Protein AF-A0A1C5FX91-F1 (afdb_monomer)

pLDDT: mean 73.73, std 18.25, range [35.69, 94.75]

Solvent-accessible surface area (backbone atoms only — not comparable to full-atom values): 9127 Å² total; per-residue (Å²): 137,89,84,84,79,95,74,89,81,88,70,85,76,61,75,69,80,75,57,89,75,81,60,92,89,61,85,84,79,82,76,77,74,76,69,81,77,72,82,77,77,85,73,66,86,82,64,47,74,65,44,56,63,61,50,71,39,60,44,73,49,68,62,81,69,60,29,31,41,32,37,53,44,93,71,75,73,79,60,76,89,56,102,50,61,78,66,51,46,51,52,45,43,74,73,54,35,43,80,46,76,56,87,65,43,46,30,37,34,40,73,58,99,71,42,29,34,36,42,34,78,88,24,37,36,38,38,24,60,44,58,71,67,56,50,53,49,53,46,43,70,70,102

Mean predicted aligned error: 15.41 Å

Nearest PDB structures (foldseek):
  6ptv-assembly1_A  TM=3.008E-01  e=9.464E-01  Rickettsia rickettsii str. 'Sheila Smith'
  5w7z-assembly1_A  TM=2.970E-01  e=1.373E+00  Rickettsia conorii str. Malish 7
  6dlk-assembly1_B  TM=2.992E-01  e=1.873E+00  Rickettsia rickettsii str. 'Sheila Smith'
  5lon-assembly1_B  TM=2.792E-01  e=3.274E+00  Kluyveromyces lactis NRRL Y-1140
  5lop-assembly1_B  TM=2.649E-01  e=4.750E+00  Kluyveromyces lactis NRRL Y-1140

Secondary structure (DSSP, 8-state):
-----S----SPPPGGGG---PPTT-----PPP--GGGTTSSS-TTSHHHHHHHGGGEEEESSGGG-EEEEE-TTS-----SSS-HHHHHHHHHHHEEEEEETTEEEEEEE-SS-EEEEETTSEEEEESS-HHHHHHHHHHT-

Structure (mmCIF, N/CA/C/O backbone):
data_AF-A0A1C5FX91-F1
#
_entry.id   AF-A0A1C5FX91-F1
#
loop_
_atom_site.group_PDB
_atom_site.id
_atom_site.type_symbol
_atom_site.label_atom_id
_atom_site.label_alt_id
_atom_site.label_comp_id
_atom_site.label_asym_id
_atom_site.label_entity_id
_atom_site.label_seq_id
_atom_site.pdbx_PDB_ins_code
_atom_site.Cartn_x
_atom_site.Cartn_y
_atom_site.Cartn_z
_atom_site.occupancy
_atom_site.B_iso_or_equiv
_atom_site.auth_seq_id
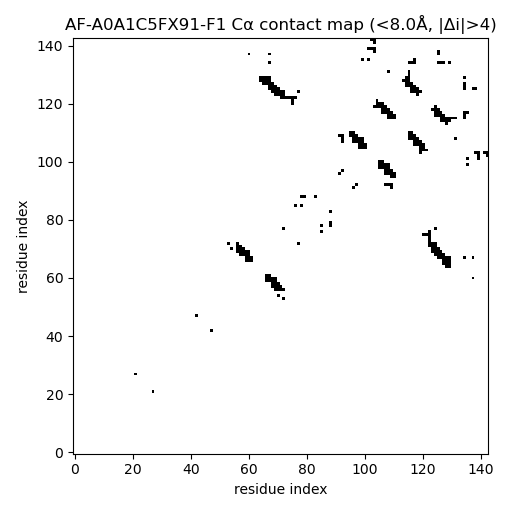_atom_site.auth_comp_id
_atom_site.auth_asym_id
_atom_site.auth_atom_id
_atom_site.pdbx_PDB_model_num
ATOM 1 N N . ILE A 1 1 ? 9.536 3.745 26.658 1.00 65.94 1 ILE A N 1
ATOM 2 C CA . ILE A 1 1 ? 8.439 2.828 27.045 1.00 65.94 1 ILE A CA 1
ATOM 3 C C . ILE A 1 1 ? 8.772 1.503 26.392 1.00 65.94 1 ILE A C 1
ATOM 5 O O . ILE A 1 1 ? 8.863 1.487 25.172 1.00 65.94 1 ILE A O 1
ATOM 9 N N . ASP A 1 2 ? 9.014 0.462 27.184 1.00 67.81 2 ASP A N 1
ATOM 10 C CA . ASP A 1 2 ? 9.194 -0.901 26.676 1.00 67.81 2 ASP A CA 1
ATOM 11 C C . ASP A 1 2 ? 7.880 -1.670 26.801 1.00 67.81 2 ASP A C 1
ATOM 13 O O . ASP A 1 2 ? 7.188 -1.570 27.815 1.00 67.81 2 ASP A O 1
ATOM 17 N N . VAL A 1 3 ? 7.532 -2.420 25.756 1.00 84.81 3 VAL A N 1
ATOM 18 C CA . VAL A 1 3 ? 6.340 -3.274 25.701 1.00 84.81 3 VAL A CA 1
ATOM 19 C C . VAL A 1 3 ? 6.785 -4.676 25.297 1.00 84.81 3 VAL A C 1
ATOM 21 O O . VAL A 1 3 ? 7.506 -4.837 24.316 1.00 84.81 3 VAL A O 1
ATOM 24 N N . GLY A 1 4 ? 6.351 -5.691 26.044 1.00 88.50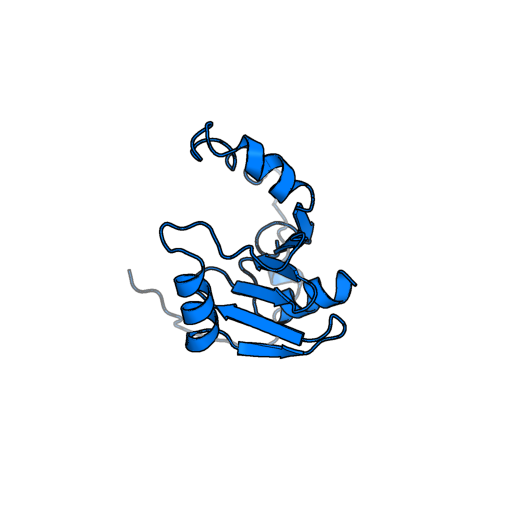 4 GLY A N 1
ATOM 25 C CA . GLY A 1 4 ? 6.690 -7.091 25.792 1.00 88.50 4 GLY A CA 1
ATOM 26 C C . GLY A 1 4 ? 5.584 -8.046 26.239 1.00 88.50 4 GLY A C 1
ATOM 27 O O . GLY A 1 4 ? 4.712 -7.682 27.028 1.00 88.50 4 GLY A O 1
ATOM 28 N N . PHE A 1 5 ? 5.613 -9.274 25.718 1.00 88.12 5 PHE A N 1
ATOM 29 C CA . PHE A 1 5 ? 4.632 -10.312 26.034 1.00 88.12 5 PHE A CA 1
ATOM 30 C C . PHE A 1 5 ? 5.111 -11.175 27.205 1.00 88.12 5 PHE A C 1
ATOM 32 O O . PHE A 1 5 ? 6.220 -11.700 27.180 1.00 88.12 5 PHE A O 1
ATOM 39 N N . THR A 1 6 ? 4.257 -11.375 28.208 1.00 92.75 6 THR A N 1
ATOM 40 C CA . THR A 1 6 ? 4.518 -12.307 29.322 1.00 92.75 6 THR A CA 1
ATOM 41 C C . THR A 1 6 ? 4.116 -13.744 28.991 1.00 92.75 6 THR A C 1
ATOM 43 O O . THR A 1 6 ? 4.573 -14.685 29.637 1.00 92.75 6 THR A O 1
ATOM 46 N N . LYS A 1 7 ? 3.256 -13.925 27.981 1.00 89.88 7 LYS A N 1
ATOM 47 C CA . LYS A 1 7 ? 2.769 -15.217 27.497 1.00 89.88 7 LYS A CA 1
ATOM 48 C C . LYS A 1 7 ? 2.367 -15.102 26.029 1.00 89.88 7 LYS A C 1
ATOM 50 O O . LYS A 1 7 ? 1.759 -14.108 25.639 1.00 89.88 7 LYS A O 1
ATOM 55 N N . VAL A 1 8 ? 2.679 -16.129 25.242 1.00 89.81 8 VAL A N 1
ATOM 56 C CA . VAL A 1 8 ? 2.350 -16.209 23.812 1.00 89.81 8 VAL A CA 1
ATOM 57 C C . VAL A 1 8 ? 1.677 -17.550 23.525 1.00 89.81 8 VAL A C 1
ATOM 59 O O . VAL A 1 8 ? 2.107 -18.581 24.040 1.00 89.81 8 VAL A O 1
ATOM 62 N N . ASP A 1 9 ? 0.617 -17.520 22.719 1.00 91.00 9 ASP A N 1
ATOM 63 C CA . ASP A 1 9 ? -0.083 -18.690 22.182 1.00 91.00 9 ASP A CA 1
ATOM 64 C C . ASP A 1 9 ? -0.161 -18.546 20.654 1.00 91.00 9 ASP A C 1
ATOM 66 O O . ASP A 1 9 ? -0.525 -17.484 20.149 1.00 91.00 9 ASP A O 1
ATOM 70 N N . PHE A 1 10 ? 0.215 -19.602 19.929 1.00 93.44 10 PHE A N 1
ATOM 71 C CA . PHE A 1 10 ? 0.258 -19.649 18.462 1.00 93.44 10 PHE A CA 1
ATOM 72 C C . PHE A 1 10 ? -0.928 -20.407 17.846 1.00 93.44 10 PHE A C 1
ATOM 74 O O . PHE A 1 10 ? -0.982 -20.599 16.630 1.00 93.44 10 PHE A O 1
ATOM 81 N N . GLY A 1 11 ? -1.877 -20.871 18.662 1.00 94.75 11 GLY A N 1
ATOM 82 C CA . GLY A 1 11 ? -3.107 -21.484 18.178 1.00 94.75 11 GLY A CA 1
ATOM 83 C C . GLY A 1 11 ? -3.950 -20.508 17.354 1.00 94.75 11 GLY A C 1
ATOM 84 O O . GLY A 1 11 ? -3.917 -19.295 17.558 1.00 94.75 11 GLY A O 1
ATOM 85 N N . LYS A 1 12 ? -4.751 -21.036 16.420 1.00 94.69 12 LYS A N 1
ATOM 86 C CA . LYS A 1 12 ? -5.680 -20.217 15.630 1.00 94.69 12 LYS A CA 1
ATOM 87 C C . LYS A 1 12 ? -6.748 -19.605 16.557 1.00 94.69 12 LYS A C 1
ATOM 89 O O . LYS A 1 12 ? -7.554 -20.363 17.108 1.00 94.69 12 LYS A O 1
ATOM 94 N N . PRO A 1 13 ? -6.818 -18.269 16.708 1.00 92.56 13 PRO A N 1
ATOM 95 C CA . PRO A 1 13 ? -7.856 -17.637 17.511 1.00 92.56 13 PRO A CA 1
ATOM 96 C C . PRO A 1 13 ? -9.242 -17.895 16.913 1.00 92.56 13 PRO A C 1
ATOM 98 O O . PRO A 1 13 ? -9.417 -18.017 15.696 1.00 92.56 13 PRO A O 1
ATOM 101 N N . LYS A 1 14 ? -10.254 -17.976 17.779 1.00 93.81 14 LYS A N 1
ATOM 102 C CA . LYS A 1 14 ? -11.649 -18.068 17.335 1.00 93.81 14 LYS A CA 1
ATOM 103 C C . LYS A 1 14 ? -12.030 -16.763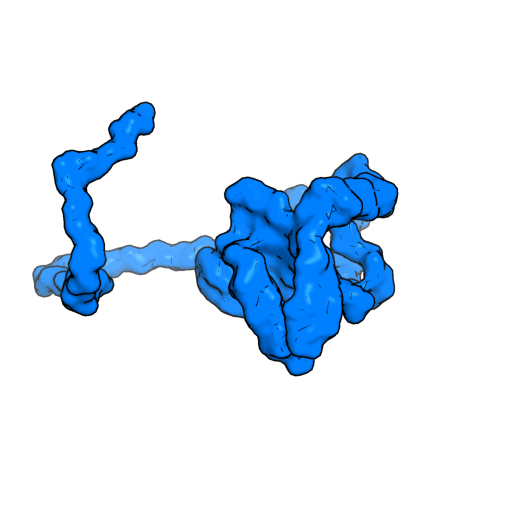 16.625 1.00 93.81 14 LYS A C 1
ATOM 105 O O . LYS A 1 14 ? -11.635 -15.689 17.063 1.00 93.81 14 LYS A O 1
ATOM 110 N N . ALA A 1 15 ? -12.840 -16.829 15.567 1.00 90.88 15 ALA A N 1
ATOM 111 C CA . ALA A 1 15 ? -13.237 -15.633 14.809 1.00 90.88 15 ALA A CA 1
ATOM 112 C C . ALA A 1 15 ? -13.955 -14.579 15.677 1.00 90.88 15 ALA A C 1
ATOM 114 O O . ALA A 1 15 ? -13.770 -13.382 15.481 1.00 90.88 15 ALA A O 1
ATOM 115 N N . SER A 1 16 ? -14.708 -15.022 16.690 1.00 92.62 16 SER A N 1
ATOM 116 C CA . SER A 1 16 ? -15.382 -14.149 17.657 1.00 92.62 16 SER A CA 1
ATOM 117 C C . SER A 1 16 ? -14.425 -13.270 18.467 1.00 92.62 16 SER A C 1
ATOM 119 O O . SER A 1 16 ? -14.852 -12.243 18.977 1.00 92.62 16 SER A O 1
ATOM 121 N N . THR A 1 17 ? -13.141 -13.632 18.577 1.00 92.00 17 THR A N 1
ATOM 122 C CA . THR A 1 17 ? -12.114 -12.800 19.228 1.00 92.00 17 THR A CA 1
ATOM 123 C C . THR A 1 17 ? -11.917 -11.464 18.507 1.00 92.00 17 THR A C 1
ATOM 125 O O . THR A 1 17 ? -11.508 -10.493 19.131 1.00 92.00 17 THR A O 1
ATOM 128 N N . PHE A 1 18 ? -12.249 -11.397 17.216 1.00 93.56 18 PHE A N 1
ATOM 129 C CA . PHE A 1 18 ? -12.139 -10.188 16.396 1.00 93.56 18 PHE A CA 1
ATOM 130 C C . PHE A 1 18 ? -13.492 -9.513 16.135 1.00 93.56 18 PHE A C 1
ATOM 132 O O . PHE A 1 18 ? -13.558 -8.545 15.382 1.00 93.56 18 PHE A O 1
ATOM 139 N N . ALA A 1 19 ? -14.582 -10.014 16.725 1.00 91.62 19 ALA A N 1
ATOM 140 C CA . ALA A 1 19 ? -15.909 -9.441 16.544 1.00 91.62 19 ALA A CA 1
ATOM 141 C C . ALA A 1 19 ? -16.173 -8.351 17.592 1.00 91.62 19 ALA A C 1
ATOM 143 O O . ALA A 1 19 ? -16.280 -8.632 18.786 1.00 91.62 19 ALA A O 1
ATOM 144 N N . PHE A 1 20 ? -16.338 -7.106 17.147 1.00 91.62 20 PHE A N 1
ATOM 145 C CA . PHE A 1 20 ? -16.785 -6.021 18.015 1.00 91.62 20 PHE A CA 1
ATOM 146 C C . PHE A 1 20 ? -18.311 -6.068 18.168 1.00 91.62 20 PHE A C 1
ATOM 148 O O . PHE A 1 20 ? -19.042 -5.775 17.226 1.00 91.62 20 PHE A O 1
ATOM 155 N N . THR A 1 21 ? -18.798 -6.461 19.350 1.00 92.06 21 THR A N 1
ATOM 156 C CA . THR A 1 21 ? -20.237 -6.516 19.664 1.00 92.06 21 THR A CA 1
ATOM 157 C C . THR A 1 21 ? -20.535 -5.561 20.823 1.00 92.06 21 THR A C 1
ATOM 159 O O . THR A 1 21 ? -20.389 -5.954 21.983 1.00 92.06 21 THR A O 1
ATOM 162 N N . PRO A 1 22 ? -20.890 -4.294 20.547 1.00 92.75 22 PRO A N 1
ATOM 163 C CA . PRO A 1 22 ? -21.133 -3.313 21.597 1.00 92.75 22 PRO A CA 1
ATOM 164 C C . PRO A 1 22 ? -22.333 -3.732 22.470 1.00 92.75 22 PRO A C 1
ATOM 166 O O . PRO A 1 22 ? -23.328 -4.240 21.943 1.00 92.75 22 PRO A O 1
ATOM 169 N N . PRO A 1 23 ? -22.282 -3.536 23.802 1.00 91.44 23 PRO A N 1
ATOM 170 C CA . PRO A 1 23 ? -23.414 -3.839 24.671 1.00 91.44 23 PRO A CA 1
ATOM 171 C C . PRO A 1 23 ? -24.588 -2.881 24.411 1.00 91.44 23 PRO A C 1
ATOM 173 O O . PRO A 1 23 ? -24.423 -1.794 23.853 1.00 91.44 23 PRO A O 1
ATOM 176 N N . LYS A 1 24 ? -25.799 -3.263 24.841 1.00 91.94 24 LYS A N 1
ATOM 177 C CA . LYS A 1 24 ? -26.991 -2.406 24.709 1.00 91.94 24 LYS A CA 1
ATOM 178 C C . LYS A 1 24 ? -26.749 -1.045 25.374 1.00 91.94 24 LYS A C 1
ATOM 180 O O . LYS A 1 24 ? -26.318 -0.989 26.520 1.00 91.94 24 LYS A O 1
ATOM 185 N N . GLY A 1 25 ? -27.052 0.037 24.656 1.00 90.00 25 GLY A N 1
ATOM 186 C CA . GLY A 1 25 ? -26.870 1.411 25.137 1.00 90.00 25 GLY A CA 1
ATOM 187 C C . GLY A 1 25 ? -25.453 1.975 24.975 1.00 90.00 25 GLY A C 1
ATOM 188 O O . GLY A 1 25 ? -25.241 3.143 25.292 1.00 90.00 25 GLY A O 1
ATOM 189 N N . ALA A 1 26 ? -24.491 1.200 24.458 1.00 93.50 26 ALA A N 1
ATOM 190 C CA . ALA A 1 26 ? -23.181 1.738 24.115 1.00 93.50 26 ALA A CA 1
ATOM 191 C C . ALA A 1 26 ? -23.288 2.716 22.939 1.00 93.50 26 ALA A C 1
ATOM 193 O O . ALA A 1 26 ? -23.841 2.395 21.885 1.00 93.50 26 ALA A O 1
ATOM 194 N N . LYS A 1 27 ? -22.720 3.911 23.115 1.00 90.69 27 LYS A N 1
ATOM 195 C CA . LYS A 1 27 ? -22.551 4.882 22.037 1.00 90.69 27 LYS A CA 1
ATOM 196 C C . LYS A 1 27 ? -21.324 4.488 21.215 1.00 90.69 27 LYS A C 1
ATOM 198 O O . LYS A 1 27 ? -20.207 4.547 21.720 1.00 90.69 27 LYS A O 1
ATOM 203 N N . VAL A 1 28 ? -21.539 4.085 19.967 1.00 90.62 28 VAL A N 1
ATOM 204 C CA . VAL A 1 28 ? -20.464 3.859 18.995 1.00 90.62 28 VAL A CA 1
ATOM 205 C C . VAL A 1 28 ? -20.243 5.161 18.237 1.00 90.62 28 VAL A C 1
ATOM 207 O O . VAL A 1 28 ? -21.174 5.692 17.635 1.00 90.62 28 VAL A O 1
ATOM 210 N N . THR A 1 29 ? -19.023 5.685 18.305 1.00 89.38 29 THR A N 1
ATOM 211 C CA . THR A 1 29 ? -18.597 6.837 17.509 1.00 89.38 29 THR A CA 1
ATOM 212 C C . THR A 1 29 ? -17.648 6.323 16.440 1.00 89.38 29 THR A C 1
ATOM 214 O O . THR A 1 29 ? -16.588 5.792 16.765 1.00 89.38 29 THR A O 1
ATOM 217 N N . GLU A 1 30 ? -18.035 6.457 15.177 1.00 83.19 30 GLU A N 1
ATOM 218 C CA . GLU A 1 30 ? -17.133 6.225 14.053 1.00 83.19 30 GLU A CA 1
ATOM 219 C C . GLU A 1 30 ? -16.423 7.540 13.744 1.00 83.19 30 GLU A C 1
ATOM 221 O O . GLU A 1 30 ? -17.062 8.529 13.383 1.00 83.19 30 GLU A O 1
ATOM 226 N N . GLU A 1 31 ? -15.105 7.564 13.926 1.00 80.38 31 GLU A N 1
ATOM 227 C CA . GLU A 1 31 ? -14.298 8.675 13.436 1.00 80.38 31 GLU A CA 1
ATOM 228 C C . GLU A 1 31 ? -14.289 8.611 11.904 1.00 80.38 31 GLU A C 1
ATOM 230 O O . GLU A 1 31 ? -13.951 7.557 11.346 1.00 80.38 31 GLU A O 1
ATOM 235 N N . PRO A 1 32 ? -14.655 9.696 11.198 1.00 65.94 32 PRO A N 1
ATOM 236 C CA . PRO A 1 32 ? -14.507 9.733 9.758 1.00 65.94 32 PRO A CA 1
ATOM 237 C C . PRO A 1 32 ? -13.039 9.466 9.437 1.00 65.94 32 PRO A C 1
ATOM 239 O O . PRO A 1 32 ? -12.147 10.170 9.913 1.00 65.94 32 PRO A O 1
ATOM 242 N N . THR A 1 33 ? -12.774 8.428 8.639 1.00 58.59 33 THR A N 1
ATOM 243 C CA . THR A 1 33 ? -11.444 8.219 8.062 1.00 58.59 33 THR A CA 1
ATOM 244 C C . THR A 1 33 ? -11.054 9.527 7.410 1.00 58.59 33 THR A C 1
ATOM 246 O O . THR A 1 33 ? -11.782 9.943 6.510 1.00 58.59 33 THR A O 1
ATOM 249 N N . ALA A 1 34 ? -9.988 10.171 7.903 1.00 55.34 34 ALA A N 1
ATOM 250 C CA . ALA A 1 34 ? -9.571 11.497 7.472 1.00 55.34 34 ALA A CA 1
ATOM 251 C C . ALA A 1 34 ? -9.817 11.645 5.972 1.00 55.34 34 ALA A C 1
ATOM 253 O O . ALA A 1 34 ? -9.186 10.956 5.161 1.00 55.34 34 ALA A O 1
ATOM 254 N N . ASP A 1 35 ? -10.800 12.476 5.616 1.00 48.97 35 ASP A N 1
ATOM 255 C CA . ASP A 1 35 ? -11.061 12.794 4.227 1.00 48.97 35 ASP A CA 1
ATOM 256 C C . ASP A 1 35 ? -9.713 13.187 3.627 1.00 48.97 35 ASP A C 1
ATOM 258 O O . ASP A 1 35 ? -9.023 14.070 4.149 1.00 48.97 35 ASP A O 1
ATOM 262 N N . ARG A 1 36 ? -9.308 12.543 2.527 1.00 51.50 36 ARG A N 1
ATOM 263 C CA . ARG A 1 36 ? -8.066 12.861 1.799 1.00 51.50 36 ARG A CA 1
ATOM 264 C C . ARG A 1 36 ? -8.097 14.261 1.153 1.00 51.50 36 ARG A C 1
ATOM 266 O O . ARG A 1 36 ? -7.468 14.495 0.130 1.00 51.50 36 ARG A O 1
ATOM 273 N N . LYS A 1 37 ? -8.805 15.222 1.750 1.00 47.12 37 LYS A N 1
ATOM 274 C CA . LYS A 1 37 ? -8.812 16.643 1.397 1.00 47.12 37 LYS A CA 1
ATOM 275 C C . LYS A 1 37 ? -7.573 17.392 1.901 1.00 47.12 37 LYS A C 1
ATOM 277 O O . LYS A 1 37 ? -7.375 18.536 1.510 1.00 47.12 37 LYS A O 1
ATOM 282 N N . HIS A 1 38 ? -6.714 16.761 2.707 1.00 41.59 38 HIS A N 1
ATOM 283 C CA . HIS A 1 38 ? -5.460 17.365 3.176 1.00 41.59 38 HIS A CA 1
ATOM 284 C C . HIS A 1 38 ? -4.220 17.062 2.320 1.00 41.59 38 HIS A C 1
ATOM 286 O O . HIS A 1 38 ? -3.147 17.566 2.628 1.00 41.59 38 HIS A O 1
ATOM 292 N N . ALA A 1 39 ? -4.341 16.334 1.205 1.00 45.38 39 ALA A N 1
ATOM 293 C CA . ALA A 1 39 ? -3.202 16.113 0.305 1.00 45.38 39 ALA A CA 1
ATOM 294 C C . ALA A 1 39 ? -2.844 17.330 -0.580 1.00 45.38 39 ALA A C 1
ATOM 296 O O . ALA A 1 39 ? -1.884 17.261 -1.339 1.00 45.38 39 ALA A O 1
ATOM 297 N N . GLN A 1 40 ? -3.594 18.438 -0.513 1.00 45.47 40 GLN A N 1
ATOM 298 C CA . GLN A 1 40 ? -3.458 19.546 -1.467 1.00 45.47 40 GLN A CA 1
ATOM 299 C C . GLN A 1 40 ? -3.221 20.912 -0.811 1.00 45.47 40 GLN A C 1
ATOM 301 O O . GLN A 1 40 ? -3.836 21.890 -1.235 1.00 45.47 40 GLN A O 1
ATOM 306 N N . LYS A 1 41 ? -2.378 21.026 0.227 1.00 44.88 41 LYS A N 1
ATOM 307 C CA . LYS A 1 41 ? -2.110 22.364 0.790 1.00 44.88 41 LYS A CA 1
ATOM 308 C C . LYS A 1 41 ? -0.683 22.869 0.934 1.00 44.88 41 LYS A C 1
ATOM 310 O O . LYS A 1 41 ? -0.580 24.071 1.107 1.00 44.88 41 LYS A O 1
ATOM 315 N N . ASP A 1 42 ? 0.369 22.085 0.693 1.00 39.31 42 ASP A N 1
ATOM 316 C CA . ASP A 1 42 ? 1.743 22.622 0.795 1.00 39.31 42 ASP A CA 1
ATOM 317 C C . ASP A 1 42 ? 2.709 22.161 -0.313 1.00 39.31 42 ASP A C 1
ATOM 319 O O . ASP A 1 42 ? 3.913 22.067 -0.102 1.00 39.31 42 ASP A O 1
ATOM 323 N N . PHE A 1 43 ? 2.211 21.924 -1.530 1.00 39.75 43 PHE A N 1
ATOM 324 C CA . PHE A 1 43 ? 3.069 21.970 -2.720 1.00 39.75 43 PHE A CA 1
ATOM 325 C C . PHE A 1 43 ? 2.828 23.304 -3.417 1.00 39.75 43 PHE A C 1
ATOM 327 O O . PHE A 1 43 ? 1.699 23.611 -3.803 1.00 39.75 43 PHE A O 1
ATOM 334 N N . GLY A 1 44 ? 3.876 24.127 -3.500 1.00 35.69 44 GLY A N 1
ATOM 335 C CA . GLY A 1 44 ? 3.829 25.488 -4.021 1.00 35.69 44 GLY A CA 1
ATOM 336 C C . GLY A 1 44 ? 2.996 25.591 -5.298 1.00 35.69 44 GLY A C 1
ATOM 337 O O . GLY A 1 44 ? 3.262 24.933 -6.299 1.00 35.69 44 GLY A O 1
ATOM 338 N N . ALA A 1 45 ? 1.981 26.455 -5.272 1.00 44.34 45 ALA A N 1
ATOM 339 C CA . ALA A 1 45 ? 0.983 26.622 -6.332 1.00 44.34 45 ALA A CA 1
ATOM 340 C C . ALA A 1 45 ? 1.539 27.113 -7.692 1.00 44.34 45 ALA A C 1
ATOM 342 O O . ALA A 1 45 ? 0.763 27.427 -8.594 1.00 44.34 45 ALA A O 1
ATOM 343 N N . LYS A 1 46 ? 2.865 27.204 -7.853 1.00 43.97 46 LYS A N 1
ATOM 344 C CA . LYS A 1 46 ? 3.536 27.600 -9.098 1.00 43.97 46 LYS A CA 1
ATOM 345 C C . LYS A 1 46 ? 4.080 26.417 -9.906 1.00 43.97 46 LYS A C 1
ATOM 347 O O . LYS A 1 46 ? 4.170 26.566 -11.117 1.00 43.97 46 LYS A O 1
ATOM 352 N N . ASP A 1 47 ? 4.291 25.249 -9.292 1.00 47.22 47 ASP A N 1
ATOM 353 C CA . ASP A 1 47 ? 4.771 24.030 -9.978 1.00 47.22 47 ASP A CA 1
ATOM 354 C C . ASP A 1 47 ? 3.632 23.056 -10.354 1.00 47.22 47 ASP A C 1
ATOM 356 O O . ASP A 1 47 ? 3.835 22.029 -10.997 1.00 47.22 47 ASP A O 1
ATOM 360 N N . PHE A 1 48 ? 2.388 23.365 -9.966 1.00 43.88 48 PHE A N 1
ATOM 361 C CA . PHE A 1 48 ? 1.260 22.429 -10.074 1.00 43.88 48 PHE A CA 1
ATOM 362 C C . PHE A 1 48 ? 0.522 22.441 -11.423 1.00 43.88 48 PHE A C 1
ATOM 364 O O . PHE A 1 48 ? -0.331 21.585 -11.658 1.00 43.88 48 PHE A O 1
ATOM 371 N N . LYS A 1 49 ? 0.826 23.388 -12.322 1.00 44.78 49 LYS A N 1
ATOM 372 C CA . LYS A 1 49 ? 0.217 23.414 -13.665 1.00 44.78 49 LYS A CA 1
ATOM 373 C C . LYS A 1 49 ? 0.717 22.263 -14.541 1.00 44.78 49 LYS A C 1
ATOM 375 O O . LYS A 1 49 ? -0.089 21.666 -15.248 1.00 44.78 49 LYS A O 1
ATOM 380 N N . ASP A 1 50 ? 1.986 21.889 -14.400 1.00 48.88 50 ASP A N 1
ATOM 381 C CA . ASP A 1 50 ? 2.565 20.728 -15.088 1.00 48.88 50 ASP A CA 1
ATOM 382 C C . ASP A 1 50 ? 2.234 19.412 -14.357 1.00 48.88 50 ASP A C 1
ATOM 384 O O . ASP A 1 50 ? 2.003 18.375 -14.983 1.00 48.88 50 ASP A O 1
ATOM 388 N N . ALA A 1 51 ? 2.081 19.457 -13.027 1.00 48.62 51 ALA A N 1
ATOM 389 C CA . ALA A 1 51 ? 1.667 18.302 -12.226 1.00 48.62 51 ALA A CA 1
ATOM 390 C C . ALA A 1 51 ? 0.208 17.876 -12.474 1.00 48.62 51 ALA A C 1
ATOM 392 O O . ALA A 1 51 ? -0.122 16.703 -12.329 1.00 48.62 51 ALA A O 1
ATOM 393 N N . GLN A 1 52 ? -0.683 18.785 -12.880 1.00 47.50 52 GLN A N 1
ATOM 394 C CA . GLN A 1 52 ? -2.074 18.434 -13.185 1.00 47.50 52 GLN A CA 1
ATOM 395 C C . GLN A 1 52 ? -2.188 17.510 -14.413 1.00 47.50 52 GLN A C 1
ATOM 397 O O . GLN A 1 52 ? -3.056 16.638 -14.443 1.00 47.50 52 GLN A O 1
ATOM 402 N N . GLY A 1 53 ? -1.270 17.639 -15.379 1.00 50.81 53 GLY A N 1
ATOM 403 C CA . GLY A 1 53 ? -1.098 16.671 -16.465 1.00 50.81 53 GLY A CA 1
ATOM 404 C C . GLY A 1 53 ? -0.490 15.352 -15.977 1.00 50.81 53 GLY A C 1
ATOM 405 O O . GLY A 1 53 ? -0.966 14.285 -16.357 1.00 50.81 53 GLY A O 1
ATOM 406 N N . ALA A 1 54 ? 0.487 15.408 -15.067 1.00 52.47 54 ALA A N 1
ATOM 407 C CA . ALA A 1 54 ? 1.129 14.225 -14.480 1.00 52.47 54 ALA A CA 1
ATOM 408 C C . ALA A 1 54 ? 0.196 13.394 -13.572 1.00 52.47 54 ALA A C 1
ATOM 410 O O . ALA A 1 54 ? 0.344 12.180 -13.479 1.00 52.47 54 ALA A O 1
ATOM 411 N N . LEU A 1 55 ? -0.792 14.025 -12.930 1.00 55.19 55 LEU A N 1
ATOM 412 C CA . LEU A 1 55 ? -1.786 13.370 -12.069 1.00 55.19 55 LEU A CA 1
ATOM 413 C C . LEU A 1 55 ? -3.007 12.840 -12.834 1.00 55.19 55 LEU A C 1
ATOM 415 O O . LEU A 1 55 ? -3.844 12.163 -12.240 1.00 55.19 55 LEU A O 1
ATOM 419 N N . SER A 1 56 ? -3.115 13.111 -14.139 1.00 57.19 56 SER A N 1
ATOM 420 C CA . SER A 1 56 ? -4.239 12.645 -14.966 1.00 57.19 56 SER A CA 1
ATOM 421 C C . SER A 1 56 ? -4.334 11.112 -15.066 1.00 57.19 56 SER A C 1
ATOM 423 O O . SER A 1 56 ? -5.407 10.586 -15.353 1.00 57.19 56 SER A O 1
ATOM 425 N N . GLY A 1 57 ? -3.244 10.400 -14.755 1.00 62.53 57 GLY A N 1
ATOM 426 C CA . GLY A 1 57 ? -3.173 8.939 -14.654 1.00 62.53 57 GLY A CA 1
ATOM 427 C C . GLY A 1 57 ? -3.153 8.387 -13.222 1.00 62.53 57 GLY A C 1
ATOM 428 O O . GLY A 1 57 ? -2.781 7.228 -13.040 1.00 62.53 57 GLY A O 1
ATOM 429 N N . LEU A 1 58 ? -3.486 9.187 -12.196 1.00 74.94 58 LEU A N 1
ATOM 430 C CA . LEU A 1 58 ? -3.477 8.735 -10.800 1.00 74.94 58 LEU A CA 1
ATOM 431 C C . LEU A 1 58 ? -4.731 7.908 -10.478 1.00 74.94 58 LEU A C 1
ATOM 433 O O . LEU A 1 58 ? -5.838 8.437 -10.387 1.00 74.94 58 LEU A O 1
ATOM 437 N N . ASN A 1 59 ? -4.546 6.619 -10.209 1.00 81.25 59 ASN A N 1
ATOM 438 C CA . ASN A 1 59 ? -5.594 5.715 -9.741 1.00 81.25 59 ASN A CA 1
ATOM 439 C C . ASN A 1 59 ? -5.199 5.106 -8.392 1.00 81.25 59 ASN A C 1
ATOM 441 O O . ASN A 1 59 ? -4.090 4.610 -8.249 1.00 81.25 59 ASN A O 1
ATOM 445 N N . VAL A 1 60 ? -6.086 5.101 -7.396 1.00 83.94 60 VAL A N 1
ATOM 446 C CA . VAL A 1 60 ? -5.792 4.481 -6.093 1.00 83.94 60 VAL A CA 1
ATOM 447 C C . VAL A 1 60 ? -6.605 3.207 -5.925 1.00 83.94 60 VAL A C 1
ATOM 449 O O . VAL A 1 60 ? -7.832 3.244 -5.866 1.00 83.94 60 VAL A O 1
ATOM 452 N N . VAL A 1 61 ? -5.902 2.083 -5.816 1.00 84.31 61 VAL A N 1
ATOM 453 C CA . VAL A 1 61 ? -6.467 0.753 -5.581 1.00 84.31 61 VAL A CA 1
ATOM 454 C C . VAL A 1 61 ? -6.371 0.436 -4.090 1.00 84.31 61 VAL A C 1
ATOM 456 O O . VAL A 1 61 ? -5.326 0.640 -3.484 1.00 84.31 61 VAL A O 1
ATOM 459 N N . GLY A 1 62 ? -7.446 -0.075 -3.488 1.00 78.75 62 GLY A N 1
ATOM 460 C CA . GLY A 1 62 ? -7.490 -0.382 -2.052 1.00 78.75 62 GLY A CA 1
ATOM 461 C C . GLY A 1 62 ? -8.049 0.756 -1.190 1.00 78.75 62 GLY A C 1
ATOM 462 O O . GLY A 1 62 ? -8.432 1.817 -1.689 1.00 78.75 62 GLY A O 1
ATOM 463 N N . LYS A 1 63 ? -8.175 0.504 0.117 1.00 74.81 63 LYS A N 1
ATOM 464 C CA . LYS A 1 63 ? -8.723 1.446 1.108 1.00 74.81 63 LYS A CA 1
ATOM 465 C C . LYS A 1 63 ? -7.878 1.410 2.381 1.00 74.81 63 LYS A C 1
ATOM 467 O O . LYS A 1 63 ? -7.385 0.354 2.763 1.00 74.81 63 LYS A O 1
ATOM 472 N N . GLY A 1 64 ? -7.761 2.547 3.068 1.00 78.06 64 GLY A N 1
ATOM 473 C CA . GLY A 1 64 ? -7.036 2.635 4.340 1.00 78.06 64 GLY A CA 1
ATOM 474 C C . GLY A 1 64 ? -5.550 2.297 4.190 1.00 78.06 64 GLY A C 1
ATOM 475 O O . GLY A 1 64 ? -4.882 2.837 3.310 1.00 78.06 64 GLY A O 1
ATOM 476 N N . TRP A 1 65 ? -5.042 1.403 5.036 1.00 80.62 65 TRP A N 1
ATOM 477 C CA . TRP A 1 65 ? -3.636 0.982 5.034 1.00 80.62 65 TRP A CA 1
ATOM 478 C C . TRP A 1 65 ? -3.242 0.144 3.809 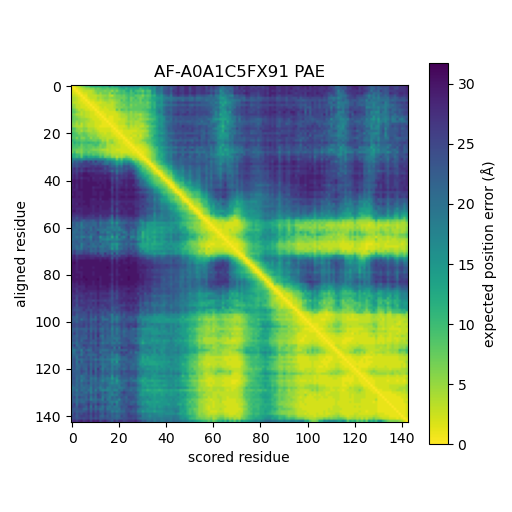1.00 80.62 65 TRP A C 1
ATOM 480 O O . TRP A 1 65 ? -2.089 0.193 3.395 1.00 80.62 65 TRP A O 1
ATOM 490 N N . ASP A 1 66 ? -4.207 -0.511 3.157 1.00 82.94 66 ASP A N 1
ATOM 491 C CA . ASP A 1 66 ? -3.980 -1.327 1.954 1.00 82.94 66 ASP A CA 1
ATOM 492 C C . ASP A 1 66 ? -4.010 -0.503 0.651 1.00 82.94 66 ASP A C 1
ATOM 494 O O . ASP A 1 66 ? -4.205 -1.040 -0.442 1.00 82.94 66 ASP A O 1
ATOM 498 N N . SER A 1 67 ? -3.893 0.823 0.752 1.00 83.88 67 SER A N 1
ATOM 499 C CA . SER A 1 67 ? -3.984 1.715 -0.404 1.00 83.88 67 SER A CA 1
ATOM 500 C C . SER A 1 67 ? -2.699 1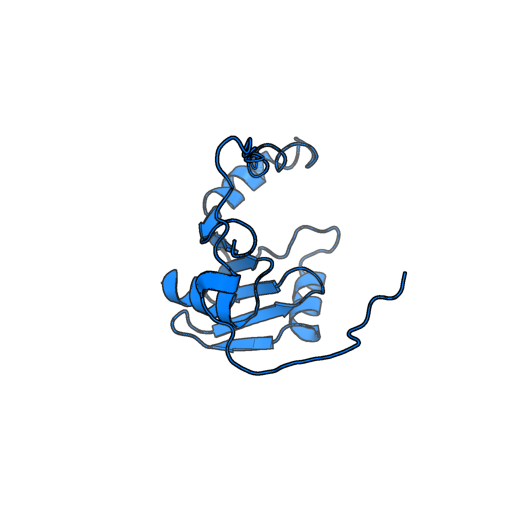.691 -1.231 1.00 83.88 67 SER A C 1
ATOM 502 O O . SER A 1 67 ? -1.607 1.941 -0.717 1.00 83.88 67 SER A O 1
ATOM 504 N N . VAL A 1 68 ? -2.852 1.488 -2.538 1.00 87.12 68 VAL A N 1
ATOM 505 C CA . VAL A 1 68 ? -1.790 1.568 -3.541 1.00 87.12 68 VAL A CA 1
ATOM 506 C C . VAL A 1 68 ? -2.162 2.623 -4.574 1.00 87.12 68 VAL A C 1
ATOM 508 O O . VAL A 1 68 ? -3.154 2.489 -5.289 1.00 87.12 68 VAL A O 1
ATOM 511 N N . ALA A 1 69 ? -1.362 3.678 -4.662 1.00 86.75 69 ALA A N 1
ATOM 512 C CA . ALA A 1 69 ? -1.449 4.664 -5.726 1.00 86.75 69 ALA A CA 1
ATOM 513 C C . ALA A 1 69 ? -0.727 4.142 -6.973 1.00 86.75 69 ALA A C 1
ATOM 515 O O . ALA A 1 69 ? 0.438 3.765 -6.903 1.00 86.75 69 ALA A O 1
ATOM 516 N N . ARG A 1 70 ? -1.423 4.134 -8.104 1.00 85.69 70 ARG A N 1
ATOM 517 C CA . ARG A 1 70 ? -0.912 3.867 -9.444 1.00 85.69 70 ARG A CA 1
ATOM 518 C C . ARG A 1 70 ? -0.808 5.190 -10.186 1.00 85.69 70 ARG A C 1
ATOM 520 O O . ARG A 1 70 ? -1.785 5.932 -10.220 1.00 85.69 70 ARG A O 1
ATOM 527 N N . LEU A 1 71 ? 0.335 5.445 -10.803 1.00 82.38 71 LEU A N 1
ATOM 528 C CA . LEU A 1 71 ? 0.542 6.566 -11.706 1.00 82.38 71 LEU A CA 1
ATOM 529 C C . LEU A 1 71 ? 1.012 6.028 -13.056 1.00 82.38 71 LEU A C 1
ATOM 531 O O . LEU A 1 71 ? 2.037 5.348 -13.134 1.00 82.38 71 LEU A O 1
ATOM 535 N N . ASP A 1 72 ? 0.252 6.322 -14.105 1.00 76.06 72 ASP A N 1
ATOM 536 C CA . ASP A 1 72 ? 0.652 6.031 -15.479 1.00 76.06 72 ASP A CA 1
ATOM 537 C C . ASP A 1 72 ? 1.478 7.214 -15.990 1.00 76.06 72 ASP A C 1
ATOM 539 O O . ASP A 1 72 ? 0.948 8.307 -16.189 1.00 76.06 72 ASP A O 1
ATOM 543 N N . THR A 1 73 ? 2.790 7.027 -16.145 1.00 62.31 73 THR A N 1
ATOM 544 C CA . THR A 1 73 ? 3.674 8.119 -16.565 1.00 62.31 73 THR A CA 1
ATOM 545 C C . THR A 1 73 ? 3.880 8.046 -18.075 1.00 62.31 73 THR A C 1
ATOM 547 O O . THR A 1 73 ? 4.366 7.029 -18.578 1.00 62.31 73 THR A O 1
ATOM 550 N N . PRO A 1 74 ? 3.503 9.085 -18.843 1.00 49.00 74 PRO A N 1
ATOM 551 C CA . PRO A 1 74 ? 3.813 9.129 -20.260 1.00 49.00 74 PRO A CA 1
ATOM 552 C C . PRO A 1 74 ? 5.319 9.378 -20.401 1.00 49.00 74 PRO A C 1
ATOM 554 O O . PRO A 1 74 ? 5.785 10.509 -20.328 1.00 49.00 74 PRO A O 1
ATOM 557 N N . GLY A 1 75 ? 6.082 8.297 -20.558 1.00 49.28 75 GLY A N 1
ATOM 558 C CA . GLY A 1 75 ? 7.516 8.345 -20.835 1.00 49.28 75 GLY A CA 1
ATOM 559 C C . GLY A 1 75 ? 8.417 8.257 -19.604 1.00 49.28 75 GLY A C 1
ATOM 560 O O . GLY A 1 75 ? 9.136 9.202 -19.318 1.00 49.28 75 GLY A O 1
ATOM 561 N N . GLY A 1 76 ? 8.416 7.111 -18.911 1.00 46.09 76 GLY A N 1
ATOM 562 C CA . GLY A 1 76 ? 9.590 6.532 -18.225 1.00 46.09 76 GLY A CA 1
ATOM 563 C C . GLY A 1 76 ? 10.326 7.353 -17.152 1.00 46.09 76 GLY A C 1
ATOM 564 O O . GLY A 1 76 ? 11.351 6.900 -16.654 1.00 46.09 76 GLY A O 1
ATOM 565 N N . ALA A 1 77 ? 9.844 8.536 -16.783 1.00 47.91 77 ALA A N 1
ATOM 566 C CA . ALA A 1 77 ? 10.562 9.475 -15.933 1.00 47.91 77 ALA A CA 1
ATOM 567 C C . ALA A 1 77 ? 9.615 10.125 -14.919 1.00 47.91 77 ALA A C 1
ATOM 569 O O . ALA A 1 77 ? 9.355 11.322 -14.961 1.00 47.91 77 ALA A O 1
ATOM 570 N N . ALA A 1 78 ? 9.121 9.340 -13.964 1.00 45.69 78 ALA A N 1
ATOM 571 C CA . ALA A 1 78 ? 8.681 9.893 -12.685 1.00 45.69 78 ALA A CA 1
ATOM 572 C C . ALA A 1 78 ? 9.442 9.209 -11.553 1.00 45.69 78 ALA A C 1
ATOM 574 O O . ALA A 1 78 ? 8.918 8.423 -10.767 1.00 45.69 78 ALA A O 1
ATOM 575 N N . ALA A 1 79 ? 10.727 9.533 -11.492 1.00 47.38 79 ALA A N 1
ATOM 576 C CA . ALA A 1 79 ? 11.401 9.606 -10.214 1.00 47.38 79 ALA A CA 1
ATOM 577 C C . ALA A 1 79 ? 10.673 10.625 -9.322 1.00 47.38 79 ALA A C 1
ATOM 579 O O . ALA A 1 79 ? 10.233 11.655 -9.843 1.00 47.38 79 ALA A O 1
ATOM 580 N N . PRO A 1 80 ? 10.543 10.387 -8.004 1.00 46.41 80 PRO A N 1
ATOM 581 C CA . PRO A 1 80 ? 9.965 11.379 -7.114 1.00 46.41 80 PRO A CA 1
ATOM 582 C C . PRO A 1 80 ? 10.773 12.668 -7.247 1.00 46.41 80 PRO A C 1
ATOM 584 O O . PRO A 1 80 ? 11.988 12.660 -7.061 1.00 46.41 80 PRO A O 1
ATOM 587 N N . SER A 1 81 ? 10.094 13.763 -7.584 1.00 43.69 81 SER A N 1
ATOM 588 C CA . SER A 1 81 ? 10.640 15.119 -7.576 1.00 43.69 81 SER A CA 1
ATOM 589 C C . SER A 1 81 ? 10.899 15.553 -6.127 1.00 43.69 81 SER A C 1
ATOM 591 O O . SER A 1 81 ? 10.220 16.413 -5.578 1.00 43.69 81 SER A O 1
ATOM 593 N N . GLY A 1 82 ? 11.836 14.878 -5.465 1.00 42.44 82 GLY A N 1
ATOM 594 C CA . GLY A 1 82 ? 12.659 15.489 -4.435 1.00 42.44 82 GLY A CA 1
ATOM 595 C C . GLY A 1 82 ? 13.784 16.258 -5.118 1.00 42.44 82 GLY A C 1
ATOM 596 O O . GLY A 1 82 ? 13.984 16.123 -6.321 1.00 42.44 82 GLY A O 1
ATOM 597 N N . ASP A 1 83 ? 14.516 17.049 -4.348 1.00 42.44 83 ASP A N 1
ATOM 598 C CA . ASP A 1 83 ? 15.596 17.966 -4.747 1.00 42.44 83 ASP A CA 1
ATOM 599 C C . ASP A 1 83 ? 16.841 17.271 -5.363 1.00 42.44 83 ASP A C 1
ATOM 601 O O . ASP A 1 83 ? 17.989 17.645 -5.154 1.00 42.44 83 ASP A O 1
ATOM 605 N N . SER A 1 84 ? 16.647 16.155 -6.057 1.00 43.53 84 SER A N 1
ATOM 606 C CA . SER A 1 84 ? 17.673 15.249 -6.543 1.00 43.53 84 SER A CA 1
ATOM 607 C C . SER A 1 84 ? 17.290 14.846 -7.965 1.00 43.53 84 SER A C 1
ATOM 609 O O . SER A 1 84 ? 16.332 14.110 -8.178 1.00 43.53 84 SER A O 1
ATOM 611 N N . GLY A 1 85 ? 18.009 15.392 -8.948 1.00 40.50 85 GLY A N 1
ATOM 612 C CA . GLY A 1 85 ? 17.713 15.220 -10.372 1.00 40.50 85 GLY A CA 1
ATOM 613 C C . GLY A 1 85 ? 17.712 13.759 -10.865 1.00 40.50 85 GLY A C 1
ATOM 614 O O . GLY A 1 85 ? 17.999 12.835 -10.102 1.00 40.50 85 GLY A O 1
ATOM 615 N N . PRO A 1 86 ? 17.458 13.528 -12.169 1.00 48.38 86 PRO A N 1
ATOM 616 C CA . PRO A 1 86 ? 17.240 12.197 -12.760 1.00 48.38 86 PRO A CA 1
ATOM 617 C C . PRO A 1 86 ? 18.291 11.128 -12.400 1.00 48.38 86 PRO A C 1
ATOM 619 O O . PRO A 1 86 ? 17.961 9.952 -12.257 1.00 48.38 86 PRO A O 1
ATOM 622 N N . GLY A 1 87 ? 19.550 11.529 -12.188 1.00 48.53 87 GLY A N 1
ATOM 623 C CA . GLY A 1 87 ? 20.636 10.623 -11.796 1.00 48.53 87 GLY A CA 1
ATOM 624 C C . GLY A 1 87 ? 20.535 10.068 -10.369 1.00 48.53 87 GLY A C 1
ATOM 625 O O . GLY A 1 87 ? 20.996 8.958 -10.115 1.00 48.53 87 GLY A O 1
ATOM 626 N N . ALA A 1 88 ? 19.900 10.785 -9.439 1.00 53.62 88 ALA A N 1
ATOM 627 C CA . ALA A 1 88 ? 19.752 10.331 -8.056 1.00 53.62 88 ALA A CA 1
ATOM 628 C C . ALA A 1 88 ? 18.718 9.207 -7.926 1.00 53.62 88 ALA A C 1
ATOM 630 O O . ALA A 1 88 ? 18.898 8.281 -7.139 1.00 53.62 88 ALA A O 1
ATOM 631 N N . ALA A 1 89 ? 17.661 9.256 -8.734 1.00 57.12 89 ALA A N 1
ATOM 632 C CA . ALA A 1 89 ? 16.671 8.193 -8.775 1.00 57.12 89 ALA A CA 1
ATOM 633 C C . ALA A 1 89 ? 17.196 6.940 -9.475 1.00 57.12 89 ALA A C 1
ATOM 635 O O . ALA A 1 89 ? 16.943 5.845 -8.986 1.00 57.12 89 ALA A O 1
ATOM 636 N N . SER A 1 90 ? 17.987 7.088 -10.544 1.00 58.06 90 SER A N 1
ATOM 637 C CA . SER A 1 90 ? 18.685 5.948 -11.154 1.00 58.06 90 SER A CA 1
ATOM 638 C C . SER A 1 90 ? 19.643 5.290 -10.155 1.00 58.06 90 SER A C 1
ATOM 640 O O . SER A 1 90 ? 19.569 4.087 -9.948 1.00 58.06 90 SER A O 1
ATOM 642 N N . GLY A 1 91 ? 20.448 6.075 -9.428 1.00 58.91 91 GLY A N 1
ATOM 643 C CA . GLY A 1 91 ? 21.342 5.539 -8.393 1.00 58.91 91 GLY A CA 1
ATOM 644 C C . GLY A 1 91 ? 20.612 4.894 -7.205 1.00 58.91 91 GLY A C 1
ATOM 645 O O . GLY A 1 91 ? 21.103 3.925 -6.627 1.00 58.91 91 GLY A O 1
ATOM 646 N N . LEU A 1 92 ? 19.419 5.384 -6.849 1.00 64.50 92 LEU A N 1
ATOM 647 C CA . LEU A 1 92 ? 18.560 4.757 -5.840 1.00 64.50 92 LEU A CA 1
ATOM 648 C C . LEU A 1 92 ? 17.996 3.417 -6.338 1.00 64.50 92 LEU A C 1
ATOM 650 O O . LEU A 1 92 ? 17.942 2.459 -5.571 1.00 64.50 92 LEU A O 1
ATOM 654 N N . LEU A 1 93 ? 17.585 3.341 -7.606 1.00 66.50 93 LEU A N 1
ATOM 655 C CA . LEU A 1 93 ? 17.103 2.108 -8.231 1.00 66.50 93 LEU A CA 1
ATOM 656 C C . LEU A 1 93 ? 18.226 1.073 -8.343 1.00 66.50 93 LEU A C 1
ATOM 658 O O . LEU A 1 93 ? 18.006 -0.085 -8.011 1.00 66.50 93 LEU A O 1
ATOM 662 N N . ASP A 1 94 ? 19.436 1.493 -8.702 1.00 65.94 94 ASP A N 1
ATOM 663 C CA . ASP A 1 94 ? 20.588 0.596 -8.821 1.00 65.94 94 ASP A CA 1
ATOM 664 C C . ASP A 1 94 ? 21.091 0.103 -7.449 1.00 65.94 94 ASP A C 1
ATOM 666 O O . ASP A 1 94 ? 21.565 -1.025 -7.324 1.00 65.94 94 ASP A O 1
ATOM 670 N N . GLY A 1 95 ? 20.974 0.928 -6.399 1.00 67.50 95 GLY A N 1
ATOM 671 C CA . GLY A 1 95 ? 21.446 0.595 -5.049 1.00 67.50 95 GLY A CA 1
ATOM 672 C C . GLY A 1 95 ? 20.416 -0.080 -4.133 1.00 67.50 95 GLY A C 1
ATOM 673 O O . GLY A 1 95 ? 20.785 -0.889 -3.281 1.00 67.50 95 GLY A O 1
ATOM 674 N N . PHE A 1 96 ? 19.128 0.245 -4.278 1.00 71.50 96 PHE A N 1
ATOM 675 C CA . PHE A 1 96 ? 18.041 -0.219 -3.397 1.00 71.50 96 PHE A CA 1
ATOM 676 C C . PHE A 1 96 ? 16.931 -0.969 -4.137 1.00 71.50 96 PHE A C 1
ATOM 678 O O . PHE A 1 96 ? 16.035 -1.532 -3.498 1.00 71.50 96 PHE A O 1
ATOM 685 N N . GLY A 1 97 ? 16.972 -0.971 -5.466 1.00 79.12 97 GLY A N 1
ATOM 686 C CA . GLY A 1 97 ? 15.996 -1.639 -6.299 1.00 79.12 97 GLY A CA 1
ATOM 687 C C . GLY A 1 97 ? 16.170 -3.151 -6.286 1.00 79.12 97 GLY A C 1
ATOM 688 O O . GLY A 1 97 ? 17.258 -3.689 -6.472 1.00 79.12 97 GLY A O 1
ATOM 689 N N . LYS A 1 98 ? 15.063 -3.861 -6.082 1.00 84.81 98 LYS A N 1
ATOM 690 C CA . LYS A 1 98 ? 14.977 -5.306 -6.295 1.00 84.81 98 LYS A CA 1
ATOM 691 C C . LYS A 1 98 ? 14.123 -5.575 -7.518 1.00 84.81 98 LYS A C 1
ATOM 693 O O . LYS A 1 98 ? 12.938 -5.239 -7.515 1.00 84.81 98 LYS A O 1
ATOM 698 N N . GLU A 1 99 ? 14.701 -6.236 -8.513 1.00 87.25 99 GLU A N 1
ATOM 699 C CA . GLU A 1 99 ? 13.964 -6.661 -9.700 1.00 87.25 99 GLU A CA 1
ATOM 700 C C . GLU A 1 99 ? 12.803 -7.596 -9.312 1.00 87.25 99 GLU A C 1
ATOM 702 O O . GLU A 1 99 ? 12.898 -8.445 -8.412 1.00 87.25 99 GLU A O 1
ATOM 707 N N . VAL A 1 100 ? 11.673 -7.414 -9.986 1.00 88.56 100 VAL A N 1
ATOM 708 C CA . VAL A 1 100 ? 10.480 -8.248 -9.885 1.00 88.56 100 VAL A CA 1
ATOM 709 C C . VAL A 1 100 ? 9.940 -8.583 -11.252 1.00 88.56 100 VAL A C 1
ATOM 711 O O . VAL A 1 100 ? 10.023 -7.792 -12.186 1.00 88.56 100 VAL A O 1
ATOM 714 N N . LYS A 1 101 ? 9.329 -9.762 -11.339 1.00 89.75 101 LYS A N 1
ATOM 715 C CA . LYS A 1 101 ? 8.622 -10.226 -12.527 1.00 89.75 101 LYS A CA 1
ATOM 716 C C . LYS A 1 101 ? 7.206 -10.621 -12.153 1.00 89.75 101 LYS A C 1
ATOM 718 O O . LYS A 1 101 ? 6.969 -11.215 -11.101 1.00 89.75 101 LYS A O 1
ATOM 723 N N . GLY A 1 102 ? 6.271 -10.289 -13.028 1.00 87.62 102 GLY A N 1
ATOM 724 C CA . GLY A 1 102 ? 4.854 -10.573 -12.880 1.00 87.62 102 GLY A CA 1
ATOM 725 C C . GLY A 1 102 ? 4.155 -10.649 -14.233 1.00 87.62 102 GLY A C 1
ATOM 726 O O . GLY A 1 102 ? 4.770 -10.584 -15.294 1.00 87.62 102 GLY A O 1
ATOM 727 N N . LYS A 1 103 ? 2.827 -10.757 -14.204 1.00 88.69 103 LYS A N 1
ATOM 728 C CA . LYS A 1 103 ? 1.990 -10.686 -15.408 1.00 88.69 103 LYS A CA 1
ATOM 729 C C . LYS A 1 103 ? 2.105 -9.326 -16.092 1.00 88.69 103 LYS A C 1
ATOM 731 O O . LYS A 1 103 ? 1.957 -9.277 -17.310 1.00 88.69 103 LYS A O 1
ATOM 736 N N . PHE A 1 104 ? 2.374 -8.257 -15.341 1.00 85.56 104 PHE A N 1
ATOM 737 C CA . PHE A 1 104 ? 2.642 -6.918 -15.879 1.00 85.56 104 PHE A CA 1
ATOM 738 C C . PHE A 1 104 ? 3.975 -6.810 -16.642 1.00 85.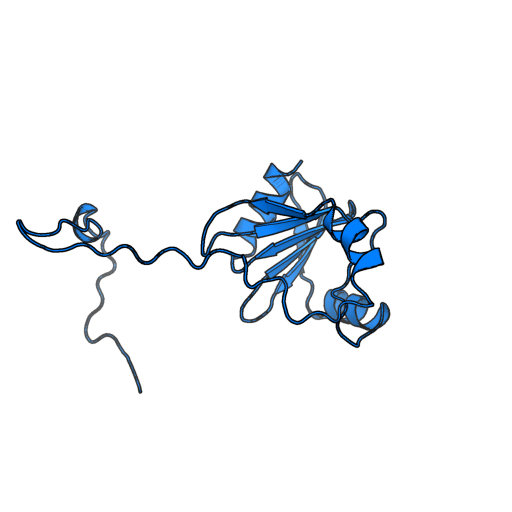56 104 PHE A C 1
ATOM 740 O O . PHE A 1 104 ? 4.184 -5.817 -17.322 1.00 85.56 104 PHE A O 1
ATOM 747 N N . GLY A 1 105 ? 4.849 -7.822 -16.578 1.00 88.06 105 GLY A N 1
ATOM 748 C CA . GLY A 1 105 ? 6.198 -7.780 -17.144 1.00 88.06 105 GLY A CA 1
ATOM 749 C C . GLY A 1 105 ? 7.250 -7.778 -16.040 1.00 88.06 105 GLY A C 1
ATOM 750 O O . GLY A 1 105 ? 7.124 -8.520 -15.062 1.00 88.06 105 GLY A O 1
ATOM 751 N N . SER A 1 106 ? 8.282 -6.960 -16.201 1.00 87.94 106 SER A N 1
ATOM 752 C CA . SER A 1 106 ? 9.330 -6.724 -15.207 1.00 87.94 106 SER A CA 1
ATOM 753 C C . SER A 1 106 ? 9.251 -5.314 -14.630 1.00 87.94 106 SER A C 1
ATOM 755 O O . SER A 1 106 ? 8.546 -4.438 -15.137 1.00 87.94 106 SER A O 1
ATOM 757 N N . GLY A 1 107 ? 9.914 -5.134 -13.498 1.00 87.19 107 GLY A N 1
ATOM 758 C CA . GLY A 1 107 ? 10.057 -3.842 -12.858 1.00 87.19 107 GLY A CA 1
ATOM 759 C C . GLY A 1 107 ? 11.001 -3.904 -11.670 1.00 87.19 107 GLY A C 1
ATOM 760 O O . GLY A 1 107 ? 11.479 -4.973 -11.285 1.00 87.19 107 GLY A O 1
ATOM 761 N N . THR A 1 108 ? 11.216 -2.759 -11.042 1.00 89.31 108 THR A N 1
ATOM 762 C CA . THR A 1 108 ? 12.116 -2.589 -9.907 1.00 89.31 108 THR A CA 1
ATOM 763 C C . THR A 1 108 ? 11.335 -2.086 -8.703 1.00 89.31 108 THR A C 1
ATOM 765 O O . THR A 1 108 ? 10.662 -1.056 -8.760 1.00 89.31 108 THR A O 1
ATOM 768 N N . VAL A 1 109 ? 11.422 -2.822 -7.5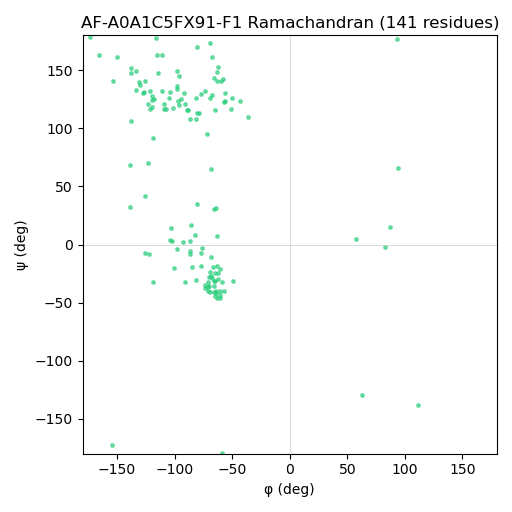93 1.00 87.81 109 VAL A N 1
ATOM 769 C CA . VAL A 1 109 ? 10.832 -2.428 -6.310 1.00 87.81 109 VAL A CA 1
ATOM 770 C C . VAL A 1 109 ? 11.867 -1.705 -5.469 1.00 87.81 109 VAL A C 1
ATOM 772 O O . VAL A 1 109 ? 12.910 -2.278 -5.161 1.00 87.81 109 VAL A O 1
ATOM 775 N N . VAL A 1 110 ? 11.543 -0.495 -5.030 1.00 86.56 110 VAL A N 1
ATOM 776 C CA . VAL A 1 110 ? 12.299 0.254 -4.029 1.00 86.56 110 VAL A CA 1
ATOM 777 C C . VAL A 1 110 ? 11.537 0.211 -2.714 1.00 86.56 110 VAL A C 1
ATOM 779 O O . VAL A 1 110 ? 10.360 0.571 -2.642 1.00 86.56 110 VAL A O 1
ATOM 782 N N . SER A 1 111 ? 12.224 -0.219 -1.661 1.00 80.75 111 SER A N 1
ATOM 783 C CA . SER A 1 111 ? 11.646 -0.344 -0.325 1.00 80.75 111 SER A CA 1
ATOM 784 C C . SER A 1 111 ? 12.225 0.686 0.634 1.00 80.75 111 SER A C 1
ATOM 786 O O . SER A 1 111 ? 13.441 0.827 0.757 1.00 80.75 111 SER A O 1
ATOM 788 N N . THR A 1 112 ? 11.346 1.368 1.364 1.00 80.56 112 THR A N 1
ATOM 789 C CA . THR A 1 112 ? 11.706 2.251 2.480 1.00 80.56 112 THR A CA 1
ATOM 790 C C . THR A 1 112 ? 11.127 1.705 3.785 1.00 80.56 112 THR A C 1
ATOM 792 O O . THR A 1 112 ? 10.424 0.698 3.798 1.00 80.56 112 THR A O 1
ATOM 795 N N . ARG A 1 113 ? 11.405 2.371 4.912 1.00 77.75 113 ARG A N 1
ATOM 796 C CA . ARG A 1 113 ? 10.880 1.959 6.226 1.00 77.75 113 ARG A CA 1
ATOM 797 C C . ARG A 1 113 ? 9.357 2.067 6.345 1.00 77.75 113 ARG A C 1
ATOM 799 O O . ARG A 1 113 ? 8.788 1.398 7.197 1.0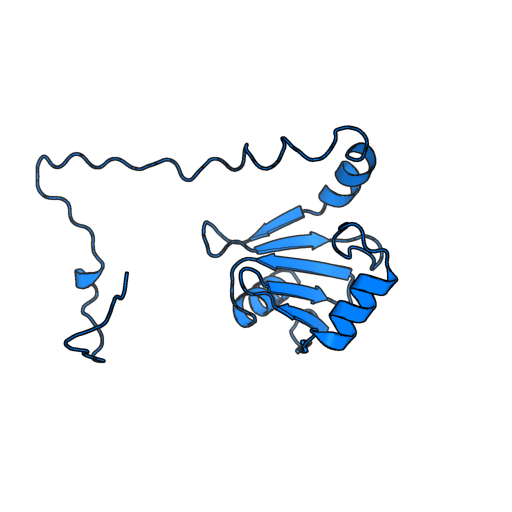0 77.75 113 ARG A O 1
ATOM 806 N N . LEU A 1 114 ? 8.726 2.934 5.552 1.00 80.38 114 LEU A N 1
ATOM 807 C CA . LEU A 1 114 ? 7.302 3.264 5.683 1.00 80.38 114 LEU A CA 1
ATOM 808 C C . LEU A 1 114 ? 6.488 2.910 4.438 1.00 80.38 114 LEU A C 1
ATOM 810 O O . LEU A 1 114 ? 5.316 2.570 4.554 1.00 80.38 114 LEU A O 1
ATOM 814 N N . VAL A 1 115 ? 7.093 3.002 3.255 1.00 83.31 115 VAL A N 1
ATOM 815 C CA . VAL A 1 115 ? 6.408 2.780 1.978 1.00 83.31 115 VAL A CA 1
ATOM 816 C C . VAL A 1 115 ? 7.269 1.972 1.021 1.00 83.31 115 VAL A C 1
ATOM 818 O O . VAL A 1 115 ? 8.501 2.045 1.045 1.00 83.31 115 VAL A O 1
ATOM 821 N N . ASN A 1 116 ? 6.605 1.235 0.144 1.00 87.69 116 ASN A N 1
ATOM 822 C CA . ASN A 1 116 ? 7.227 0.539 -0.968 1.00 87.69 116 ASN A CA 1
ATOM 823 C C . ASN A 1 116 ? 6.743 1.156 -2.283 1.00 87.69 116 ASN A C 1
ATOM 825 O O . ASN A 1 116 ? 5.600 1.613 -2.382 1.00 87.69 116 ASN A O 1
ATOM 829 N N . ALA A 1 117 ? 7.613 1.151 -3.287 1.00 88.56 117 ALA A N 1
ATOM 830 C CA . ALA A 1 117 ? 7.313 1.609 -4.633 1.00 88.56 117 ALA A CA 1
ATOM 831 C C . ALA A 1 117 ? 7.769 0.569 -5.661 1.00 88.56 117 ALA A C 1
ATOM 833 O O . ALA A 1 117 ? 8.838 -0.012 -5.514 1.00 88.56 117 ALA A O 1
ATOM 834 N N . LEU A 1 118 ? 6.975 0.342 -6.701 1.00 87.62 118 LEU A N 1
ATOM 835 C CA . LEU A 1 118 ? 7.283 -0.506 -7.846 1.00 87.62 118 LEU A CA 1
ATOM 836 C C . LEU A 1 118 ? 7.244 0.353 -9.109 1.00 87.62 118 LEU A C 1
ATOM 838 O O . LEU A 1 118 ? 6.193 0.892 -9.451 1.00 87.62 118 LEU A O 1
ATOM 842 N N . LEU A 1 119 ? 8.377 0.446 -9.799 1.00 87.50 119 LEU A N 1
ATOM 843 C CA . LEU A 1 119 ? 8.470 0.992 -11.150 1.00 87.50 119 LEU A CA 1
ATOM 844 C C . LEU A 1 119 ? 8.445 -0.173 -12.131 1.00 87.50 119 LEU A C 1
ATOM 846 O O . LEU A 1 119 ? 9.261 -1.080 -12.029 1.00 87.50 119 LEU A O 1
ATOM 850 N N . THR A 1 120 ? 7.497 -0.159 -13.053 1.00 87.25 120 THR A N 1
ATOM 851 C CA . THR A 1 120 ? 7.358 -1.181 -14.098 1.00 87.25 120 THR A CA 1
ATOM 852 C C . THR A 1 120 ? 7.996 -0.705 -15.396 1.00 87.25 120 THR A C 1
ATOM 854 O O . THR A 1 120 ? 8.005 0.494 -15.681 1.00 87.25 120 THR A O 1
ATOM 857 N N . ASP A 1 121 ? 8.515 -1.636 -16.192 1.00 84.81 121 ASP A N 1
ATOM 858 C CA . ASP A 1 121 ? 9.226 -1.305 -17.435 1.00 84.81 121 ASP A CA 1
ATOM 859 C C . ASP A 1 121 ? 8.301 -0.694 -18.505 1.00 84.81 121 ASP A C 1
ATOM 861 O O . ASP A 1 121 ? 8.769 -0.012 -19.414 1.00 84.81 121 ASP A O 1
ATOM 865 N N . ASP A 1 122 ? 6.981 -0.890 -18.387 1.00 79.19 122 ASP A N 1
ATOM 866 C CA . ASP A 1 122 ? 5.963 -0.251 -19.232 1.00 79.19 122 ASP A CA 1
ATOM 867 C C . ASP A 1 122 ? 5.600 1.179 -18.776 1.00 79.19 122 ASP A C 1
ATOM 869 O O . ASP A 1 122 ? 4.687 1.794 -19.329 1.00 79.19 122 ASP A O 1
ATOM 873 N N . GLY A 1 123 ? 6.331 1.737 -17.802 1.00 77.81 123 GLY A N 1
ATOM 874 C CA . GLY A 1 123 ? 6.229 3.138 -17.387 1.00 77.81 123 GLY A CA 1
ATOM 875 C C . GLY A 1 123 ? 5.167 3.421 -16.321 1.00 77.81 123 GLY A C 1
ATOM 876 O O . GLY A 1 123 ? 4.814 4.585 -16.102 1.00 77.81 123 GLY A O 1
ATOM 877 N N . LYS A 1 124 ? 4.645 2.395 -15.639 1.00 85.12 124 LYS A N 1
ATOM 878 C CA . LYS A 1 124 ? 3.700 2.574 -14.525 1.00 85.12 124 LYS A CA 1
ATOM 879 C C . LYS A 1 124 ? 4.421 2.542 -13.185 1.00 85.12 124 LYS A C 1
ATOM 881 O O . LYS A 1 124 ? 5.361 1.770 -12.975 1.00 85.12 124 LYS A O 1
ATOM 886 N N . VAL A 1 125 ? 3.937 3.347 -12.250 1.00 86.31 125 VAL A N 1
ATOM 887 C CA . VAL A 1 125 ? 4.481 3.445 -10.894 1.00 86.31 125 VAL A CA 1
ATOM 888 C C . VAL A 1 125 ? 3.402 3.065 -9.891 1.00 86.31 125 VAL A C 1
ATOM 890 O O . VAL A 1 125 ? 2.309 3.620 -9.931 1.00 86.31 125 VAL A O 1
ATOM 893 N N . PHE A 1 126 ? 3.700 2.141 -8.979 1.00 88.06 126 PHE A N 1
ATOM 894 C CA . PHE A 1 126 ? 2.805 1.720 -7.899 1.00 88.06 126 PHE A CA 1
ATOM 895 C C . PHE A 1 126 ? 3.444 2.034 -6.548 1.00 88.06 126 PHE A C 1
ATOM 897 O O . PHE A 1 126 ? 4.554 1.584 -6.297 1.00 88.06 126 PHE A O 1
ATOM 904 N N . VAL A 1 127 ? 2.766 2.767 -5.664 1.00 90.00 127 VAL A N 1
ATOM 905 C CA . VAL A 1 127 ? 3.302 3.177 -4.353 1.00 90.00 127 VAL A CA 1
ATOM 906 C C . VAL A 1 127 ? 2.275 2.934 -3.256 1.00 90.00 127 VAL A C 1
ATOM 908 O O . VAL A 1 127 ? 1.116 3.323 -3.395 1.00 90.00 127 VAL A O 1
ATOM 911 N N . GLY A 1 128 ? 2.690 2.331 -2.143 1.00 86.94 128 GLY A N 1
ATOM 912 C CA . GLY A 1 128 ? 1.807 2.107 -0.999 1.00 86.94 128 GLY A CA 1
ATOM 913 C C . GLY A 1 128 ? 2.548 1.722 0.278 1.00 86.94 128 GLY A C 1
ATOM 914 O O . GLY A 1 128 ? 3.697 1.280 0.244 1.00 86.94 128 GLY A O 1
ATOM 915 N N . ALA A 1 129 ? 1.861 1.849 1.413 1.00 87.94 129 ALA A N 1
ATOM 916 C CA . ALA A 1 129 ? 2.312 1.347 2.718 1.00 87.94 129 ALA A CA 1
ATOM 917 C C . A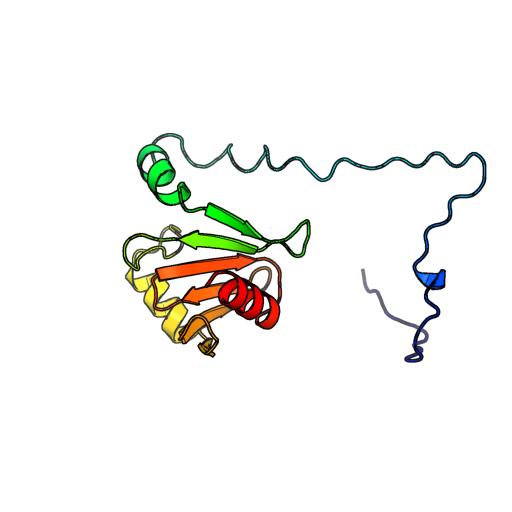LA A 1 129 ? 2.044 -0.166 2.869 1.00 87.94 129 ALA A C 1
ATOM 919 O O . ALA A 1 129 ? 1.702 -0.654 3.941 1.00 87.94 129 ALA A O 1
ATOM 920 N N . VAL A 1 130 ? 2.162 -0.897 1.761 1.00 86.50 130 VAL A N 1
ATOM 921 C CA . VAL A 1 130 ? 1.893 -2.331 1.649 1.00 86.50 130 VAL A CA 1
ATOM 922 C C . VAL A 1 130 ? 3.183 -3.063 1.319 1.00 86.50 130 VAL A C 1
ATOM 924 O O . VAL A 1 130 ? 4.150 -2.445 0.873 1.00 86.50 130 VAL A O 1
ATOM 927 N N . ASP A 1 131 ? 3.217 -4.375 1.521 1.00 88.38 131 ASP A N 1
ATOM 928 C CA . ASP A 1 131 ? 4.382 -5.181 1.169 1.00 88.38 131 ASP A CA 1
ATOM 929 C C . ASP A 1 131 ? 4.602 -5.307 -0.355 1.00 88.38 131 ASP A C 1
ATOM 931 O O . ASP A 1 131 ? 3.813 -4.868 -1.200 1.00 88.38 131 ASP A O 1
ATOM 935 N N . LYS A 1 132 ? 5.737 -5.915 -0.708 1.00 87.44 132 LYS A N 1
ATOM 936 C CA . LYS A 1 132 ? 6.148 -6.161 -2.093 1.00 87.44 132 LYS A CA 1
ATOM 937 C C . LYS A 1 132 ? 5.114 -6.983 -2.875 1.00 87.44 132 LYS A C 1
ATOM 939 O O . LYS A 1 132 ? 4.868 -6.690 -4.046 1.00 87.44 132 LYS A O 1
ATOM 944 N N . ASP A 1 133 ? 4.521 -7.994 -2.248 1.00 88.69 133 ASP A N 1
ATOM 945 C CA . ASP A 1 133 ? 3.596 -8.914 -2.913 1.00 88.69 133 ASP A CA 1
ATOM 946 C C . ASP A 1 133 ? 2.267 -8.223 -3.233 1.00 88.69 133 ASP A C 1
ATOM 948 O O . ASP A 1 133 ? 1.705 -8.421 -4.314 1.00 88.69 133 ASP A O 1
ATOM 952 N N . ALA A 1 134 ? 1.800 -7.341 -2.349 1.00 88.50 134 ALA A N 1
ATOM 953 C CA . ALA A 1 134 ? 0.639 -6.494 -2.573 1.00 88.50 134 ALA A CA 1
ATOM 954 C C . ALA A 1 134 ? 0.857 -5.509 -3.734 1.00 88.50 134 ALA A C 1
ATOM 956 O O . ALA A 1 134 ? -0.036 -5.366 -4.573 1.00 88.50 134 ALA A O 1
ATOM 957 N N . LEU A 1 135 ? 2.043 -4.895 -3.852 1.00 86.81 135 LEU A N 1
ATOM 958 C CA . LEU A 1 135 ? 2.379 -4.046 -5.007 1.00 86.81 135 LEU A CA 1
ATOM 959 C C . LEU A 1 135 ? 2.406 -4.836 -6.319 1.00 86.81 135 LEU A C 1
ATOM 961 O O . LEU A 1 135 ? 1.802 -4.417 -7.304 1.00 86.81 135 LEU A O 1
ATOM 965 N N . VAL A 1 136 ? 3.050 -6.007 -6.332 1.00 88.88 136 VAL A N 1
ATOM 966 C CA . VAL A 1 136 ? 3.084 -6.902 -7.503 1.00 88.88 136 VAL A CA 1
ATOM 967 C C . VAL A 1 136 ? 1.671 -7.351 -7.883 1.00 88.88 136 VAL A C 1
ATOM 969 O O . VAL A 1 136 ? 1.325 -7.399 -9.064 1.00 88.88 136 VAL A O 1
ATOM 972 N N . LYS A 1 137 ? 0.818 -7.648 -6.898 1.00 89.69 137 LYS A N 1
ATOM 973 C CA . LYS A 1 137 ? -0.589 -8.000 -7.116 1.00 89.69 137 LYS A CA 1
ATOM 974 C C . LYS A 1 137 ? -1.383 -6.837 -7.708 1.00 89.69 137 LYS A C 1
ATOM 976 O O . LYS A 1 137 ? -2.132 -7.062 -8.658 1.00 89.69 137 LYS A O 1
ATOM 981 N N . ALA A 1 138 ? -1.205 -5.622 -7.191 1.00 87.50 138 ALA A N 1
ATOM 982 C CA . ALA A 1 138 ? -1.835 -4.421 -7.733 1.00 87.50 138 ALA A CA 1
ATOM 983 C C . ALA A 1 138 ? -1.399 -4.174 -9.187 1.00 87.50 138 ALA A C 1
ATOM 985 O O . ALA A 1 138 ? -2.251 -3.949 -10.045 1.00 87.50 138 ALA A O 1
ATOM 986 N N . ALA A 1 139 ? -0.106 -4.325 -9.489 1.00 86.62 139 ALA A N 1
ATOM 987 C CA . ALA A 1 139 ? 0.423 -4.204 -10.845 1.00 86.62 139 ALA A CA 1
ATOM 988 C C . ALA A 1 139 ? -0.113 -5.290 -11.794 1.00 86.62 139 ALA A C 1
ATOM 990 O O . ALA A 1 139 ? -0.487 -5.003 -12.927 1.00 86.62 139 ALA A O 1
ATOM 991 N N . ASN A 1 140 ? -0.244 -6.531 -11.321 1.00 88.31 140 ASN A N 1
ATOM 992 C CA . ASN A 1 140 ? -0.834 -7.622 -12.100 1.00 88.31 140 ASN A CA 1
ATOM 993 C C . ASN A 1 140 ? -2.323 -7.407 -12.406 1.00 88.31 140 ASN A C 1
ATOM 995 O O . ASN A 1 140 ? -2.783 -7.816 -13.468 1.00 88.31 140 ASN A O 1
ATOM 999 N N . ALA A 1 141 ? -3.073 -6.815 -11.473 1.00 86.00 141 ALA A N 1
ATOM 1000 C CA . ALA A 1 141 ? -4.494 -6.507 -11.641 1.00 86.00 141 ALA A CA 1
ATOM 1001 C C . ALA A 1 141 ? -4.740 -5.271 -12.525 1.00 86.00 141 ALA A C 1
ATOM 1003 O O . ALA A 1 141 ? -5.844 -5.075 -13.016 1.00 86.00 141 ALA A O 1
ATOM 1004 N N . ALA A 1 142 ? -3.713 -4.443 -12.707 1.00 78.19 142 ALA A N 1
ATOM 1005 C CA . ALA A 1 142 ? -3.723 -3.215 -13.491 1.00 78.19 142 ALA A CA 1
ATOM 1006 C C . ALA A 1 142 ? -3.422 -3.424 -14.992 1.00 78.19 142 ALA A C 1
ATOM 1008 O O . ALA A 1 142 ? -3.317 -2.427 -15.718 1.00 78.19 142 ALA A O 1
ATOM 1009 N N . LYS A 1 143 ? -3.243 -4.679 -15.427 1.00 63.91 143 LYS A N 1
ATOM 1010 C CA . LYS A 1 143 ? -2.982 -5.069 -16.817 1.00 63.91 143 LYS A CA 1
ATOM 1011 C C . LYS A 1 143 ? -4.255 -5.106 -17.657 1.00 63.91 143 LYS A C 1
ATOM 1013 O O . LYS A 1 143 ? -5.288 -5.566 -17.125 1.00 63.91 143 LYS A O 1
#

Radius of gyration: 20.13 Å; Cα contacts (8 Å, |Δi|>4): 160; chains: 1; bounding box: 48×49×50 Å

Sequence (143 aa):
IDVGFTKVDFGKPKASTFAFTPPKGAKVTEEPTADRKHAQKDFGAKDFKDAQGALSGLNVVGKGWDSVARLDTPGGAAAPSGDSGPGAASGLLDGFGKEVKGKFGSGTVVSTRLVNALLTDDGKVFVGAVDKDALVKAANAAK

Foldseek 3Di:
DDDDDPDDDPDDDDPVVVDDDDDPPDDDDDDPPPDPPPPPDPDPPPPCVVVVVQCPQWDWDDDDQLIKTKTQGPDQDPDPPDPDDPVVSVVQQVPQWDWDQALLGIWTWHDDPQKIWTQGPNRMIIIGSDDPVSSRVVSNVVD